Protein AF-A0AA39JTS0-F1 (afdb_monomer_lite)

Organism: Armillaria tabescens (NCBI:txid1929756)

pLDDT: mean 85.19, std 11.0, range [50.78, 95.5]

Secondary structure (DSSP, 8-state):
--S-HHHHHHHHHHHHH-SSSS-------GGGHHHHHHHHHHHHSGGG----------TT----GGG-

Radius of gyration: 13.55 Å; chains: 1; bounding box: 28×30×39 Å

InterPro domains:
  IPR022099 Domain of unknown function DUF3638 [PF12340] (1-66)

Foldseek 3Di:
DDPCPCLPPVLVVLLVPPPPPDDDDDDDDPVCLVVSQVSNCVRCPDPVPDDDDDDDDDPPDDPDPVPD

Sequence (68 aa):
MGEGKSSVIIPMAAAALAQGKALVRVVVLKPLTNQMFQLLVERLSGLLNRRIFYMPFSRQLDIGPERI

Structure (mmCIF, N/CA/C/O backbone):
data_AF-A0AA39JTS0-F1
#
_entry.id   AF-A0AA39JTS0-F1
#
loop_
_atom_site.group_PDB
_atom_site.id
_atom_site.type_symbol
_atom_site.label_atom_id
_atom_site.label_alt_id
_atom_site.label_comp_id
_atom_site.label_asym_id
_atom_site.label_entity_id
_atom_site.label_seq_id
_atom_site.pdbx_PDB_ins_code
_atom_site.Cartn_x
_atom_site.Cartn_y
_atom_site.Cartn_z
_atom_site.occupancy
_atom_site.B_iso_or_equiv
_atom_site.auth_seq_id
_atom_site.auth_comp_id
_atom_site.auth_asym_id
_atom_site.auth_atom_id
_atom_site.pdbx_PDB_model_num
ATOM 1 N N . MET A 1 1 ? 0.193 2.612 -23.172 1.00 50.78 1 MET A N 1
ATOM 2 C CA . MET A 1 1 ? -0.523 1.850 -22.124 1.00 50.78 1 MET A CA 1
ATOM 3 C C . MET A 1 1 ? -0.625 2.760 -20.902 1.00 50.78 1 MET A C 1
ATOM 5 O O . MET A 1 1 ? 0.408 3.080 -20.338 1.00 50.78 1 MET A O 1
ATOM 9 N N . GLY A 1 2 ? -1.806 3.304 -20.585 1.00 65.31 2 GLY A N 1
ATOM 10 C CA . GLY A 1 2 ? -1.906 4.428 -19.634 1.00 65.31 2 GLY A CA 1
ATOM 11 C C . GLY A 1 2 ? -3.325 4.890 -19.302 1.00 65.31 2 GLY A C 1
ATOM 12 O O . GLY A 1 2 ? -3.504 5.981 -18.787 1.00 65.31 2 GLY A O 1
ATOM 13 N N . GLU A 1 3 ? -4.339 4.069 -19.570 1.00 78.81 3 GLU A N 1
ATOM 14 C CA . GLU A 1 3 ? -5.748 4.456 -19.381 1.00 78.81 3 GLU A CA 1
ATOM 15 C C . GLU A 1 3 ? -6.190 4.514 -17.908 1.00 78.81 3 GLU A C 1
ATOM 17 O O . GLU A 1 3 ? -7.363 4.707 -17.620 1.00 78.81 3 GLU A O 1
ATOM 22 N N . GLY A 1 4 ? -5.280 4.292 -16.955 1.00 83.44 4 GLY A N 1
ATOM 23 C CA . GLY A 1 4 ? -5.620 4.378 -15.533 1.00 83.44 4 GLY A CA 1
ATOM 24 C C . GLY A 1 4 ? -6.435 3.198 -14.989 1.00 83.44 4 GLY A C 1
ATOM 25 O O . GLY A 1 4 ? -7.083 3.316 -13.956 1.00 83.44 4 GLY A O 1
ATOM 26 N N . LYS A 1 5 ? -6.393 2.014 -15.616 1.00 91.31 5 LYS A N 1
ATOM 27 C CA . LYS A 1 5 ? -7.117 0.830 -15.099 1.00 91.31 5 LYS A CA 1
ATOM 28 C C . LYS A 1 5 ? -6.748 0.522 -13.643 1.00 91.31 5 LYS A C 1
ATOM 30 O O . LYS A 1 5 ? -7.622 0.365 -12.792 1.00 91.31 5 LYS A O 1
ATOM 35 N N . SER A 1 6 ? -5.450 0.514 -13.338 1.00 92.19 6 SER A N 1
ATOM 36 C CA . SER A 1 6 ? -4.955 0.263 -11.982 1.00 92.19 6 SER A CA 1
ATOM 37 C C . SER A 1 6 ? -5.278 1.394 -11.003 1.00 92.19 6 SER A C 1
ATOM 39 O O . SER A 1 6 ? -5.425 1.116 -9.817 1.00 92.19 6 SER A O 1
ATOM 41 N N . SER A 1 7 ? -5.430 2.641 -11.468 1.00 91.62 7 SER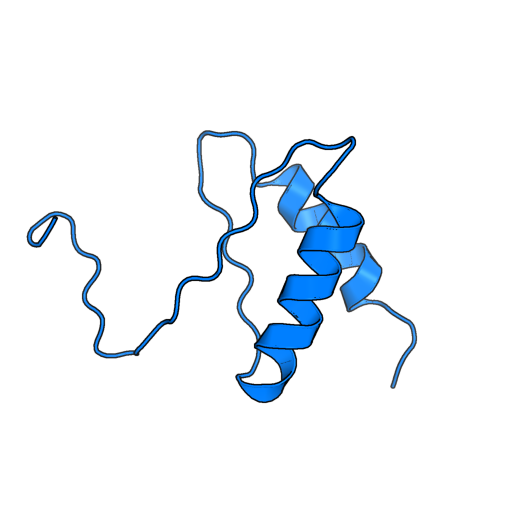 A N 1
ATOM 42 C CA . SER A 1 7 ? -5.780 3.772 -10.596 1.00 91.62 7 SER A CA 1
ATOM 43 C C . SER A 1 7 ? -7.242 3.778 -10.162 1.00 91.62 7 SER A C 1
ATOM 45 O O . SER A 1 7 ? -7.574 4.456 -9.195 1.00 91.62 7 SER A O 1
ATOM 47 N N . VAL A 1 8 ? -8.098 2.992 -10.822 1.00 93.19 8 VAL A N 1
ATOM 48 C CA . VAL A 1 8 ? -9.518 2.855 -10.472 1.00 93.19 8 VAL A CA 1
ATOM 49 C C . VAL A 1 8 ? -9.802 1.509 -9.810 1.00 93.19 8 VAL A C 1
ATOM 51 O O . VAL A 1 8 ? -10.326 1.456 -8.698 1.00 93.19 8 VAL A O 1
ATOM 54 N N . ILE A 1 9 ? -9.417 0.408 -10.461 1.00 95.19 9 ILE A N 1
ATOM 55 C CA . ILE A 1 9 ? -9.823 -0.940 -10.043 1.00 95.19 9 ILE A CA 1
ATOM 56 C C . ILE A 1 9 ? -9.166 -1.334 -8.718 1.00 95.19 9 ILE A C 1
ATOM 58 O O . ILE A 1 9 ? -9.829 -1.898 -7.850 1.00 95.19 9 ILE A O 1
ATOM 62 N N . ILE A 1 10 ? -7.875 -1.031 -8.535 1.00 95.50 10 ILE A N 1
ATOM 63 C CA . ILE A 1 10 ? -7.148 -1.468 -7.337 1.00 95.50 10 ILE A CA 1
ATOM 64 C C . ILE A 1 10 ? -7.669 -0.773 -6.070 1.00 95.50 10 ILE A C 1
ATOM 66 O O . ILE A 1 10 ? -7.985 -1.492 -5.120 1.00 95.50 10 ILE A O 1
ATOM 70 N N . PRO A 1 11 ? -7.837 0.567 -6.021 1.00 94.19 11 PRO A N 1
ATOM 71 C CA . PRO A 1 11 ? -8.442 1.216 -4.860 1.00 94.19 11 PRO A CA 1
ATOM 72 C C . PRO A 1 11 ? -9.863 0.720 -4.565 1.00 94.19 11 PRO A C 1
ATOM 74 O O . PRO A 1 11 ? -10.180 0.463 -3.405 1.00 94.19 11 PRO A O 1
ATOM 77 N N . MET A 1 12 ? -10.698 0.519 -5.595 1.00 94.31 12 MET A N 1
ATOM 78 C CA . MET A 1 12 ? -12.060 -0.008 -5.429 1.00 94.31 12 MET A CA 1
ATOM 79 C C . MET A 1 12 ? -12.063 -1.406 -4.804 1.00 94.31 12 MET A C 1
ATOM 81 O O . MET A 1 12 ? -12.745 -1.634 -3.804 1.00 94.31 12 MET A O 1
ATOM 85 N N . ALA A 1 13 ? -11.267 -2.329 -5.347 1.00 94.62 13 ALA A N 1
ATOM 86 C CA . ALA A 1 13 ? -11.165 -3.687 -4.824 1.00 94.62 13 ALA A CA 1
ATOM 87 C C . ALA A 1 13 ? -10.597 -3.703 -3.396 1.00 94.62 13 ALA A C 1
ATOM 89 O O . ALA A 1 13 ? -11.140 -4.376 -2.521 1.00 94.62 13 ALA A O 1
ATOM 90 N N . ALA A 1 14 ? -9.543 -2.926 -3.128 1.00 94.12 14 ALA A N 1
ATOM 91 C CA . ALA A 1 14 ? -8.942 -2.840 -1.800 1.00 94.12 14 ALA A CA 1
ATOM 92 C C . ALA A 1 14 ? -9.924 -2.287 -0.757 1.00 94.12 14 ALA A C 1
ATOM 94 O O . ALA A 1 14 ? -10.033 -2.843 0.335 1.00 94.12 14 ALA A O 1
ATOM 95 N N . ALA A 1 15 ? -10.681 -1.239 -1.096 1.00 92.19 15 ALA A N 1
ATOM 96 C CA . ALA A 1 15 ? -11.695 -0.672 -0.213 1.00 92.19 15 ALA A CA 1
ATOM 97 C C . ALA A 1 15 ? -12.842 -1.656 0.063 1.00 92.19 15 ALA A C 1
ATOM 99 O O . ALA A 1 15 ? -13.281 -1.776 1.208 1.00 92.19 15 ALA A O 1
ATOM 100 N N . ALA A 1 16 ? -13.299 -2.378 -0.963 1.00 92.44 16 ALA A N 1
ATOM 101 C CA . ALA A 1 16 ? -14.370 -3.360 -0.836 1.00 92.44 16 ALA A CA 1
ATOM 102 C C . ALA A 1 16 ? -13.962 -4.566 0.023 1.00 92.44 16 ALA A C 1
ATOM 104 O O . ALA A 1 16 ? -14.778 -5.065 0.793 1.00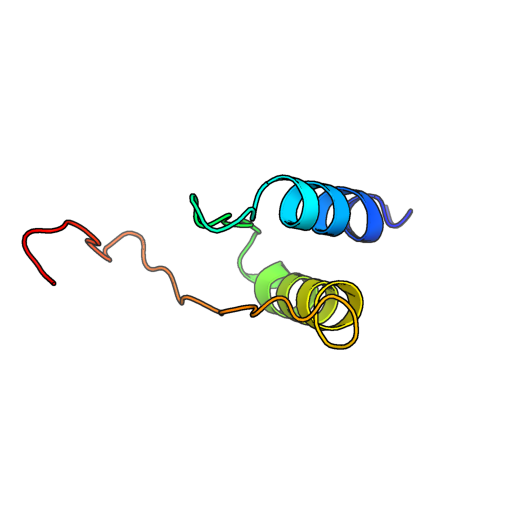 92.44 16 ALA A O 1
ATOM 105 N N . LEU A 1 17 ? -12.709 -5.019 -0.075 1.00 92.25 17 LEU A N 1
ATOM 106 C CA . LEU A 1 17 ? -12.230 -6.224 0.610 1.00 92.25 17 LEU A CA 1
ATOM 107 C C . LEU A 1 17 ? -11.691 -5.956 2.028 1.00 92.25 17 LEU A C 1
ATOM 109 O O . LEU A 1 17 ? -11.777 -6.829 2.891 1.00 92.25 17 LEU A O 1
ATOM 113 N N . ALA A 1 18 ? -11.157 -4.764 2.312 1.00 90.31 18 ALA A N 1
ATOM 114 C CA . ALA A 1 18 ? -10.527 -4.441 3.597 1.00 90.31 18 ALA A CA 1
ATOM 115 C C . ALA A 1 18 ? -11.550 -4.092 4.700 1.00 90.31 18 ALA A C 1
ATOM 117 O O . ALA A 1 18 ? -11.533 -2.998 5.260 1.00 90.31 18 ALA A O 1
ATOM 118 N N . GLN A 1 19 ? -12.467 -5.002 5.032 1.00 86.00 19 GLN A N 1
ATOM 119 C CA . GLN A 1 19 ? -13.557 -4.776 6.001 1.00 86.00 19 GLN A CA 1
ATOM 120 C C . GLN A 1 19 ? -13.198 -5.182 7.448 1.00 86.00 19 GLN A C 1
ATOM 122 O O . GLN A 1 19 ? -14.021 -5.718 8.184 1.00 86.00 19 GLN A O 1
ATOM 127 N N . GLY A 1 20 ? -11.944 -4.987 7.864 1.00 80.75 20 GLY A N 1
ATOM 128 C CA . GLY A 1 20 ? -11.492 -5.191 9.252 1.00 80.75 20 GLY A CA 1
ATOM 129 C C . GLY A 1 20 ? -11.260 -6.644 9.691 1.00 80.75 20 GLY A C 1
ATOM 130 O O . GLY A 1 20 ? -10.485 -6.867 10.613 1.00 80.75 20 GLY A O 1
ATOM 131 N N . LYS A 1 21 ? -11.854 -7.637 9.015 1.00 84.62 21 LYS A N 1
ATOM 132 C CA . LYS A 1 21 ? -11.624 -9.074 9.287 1.00 84.62 21 LYS A CA 1
ATOM 133 C C . LYS A 1 21 ? -10.453 -9.681 8.510 1.00 84.62 21 LYS A C 1
ATOM 135 O O . LYS A 1 21 ? -9.993 -10.765 8.846 1.00 84.62 21 LYS A O 1
ATOM 140 N N . ALA A 1 22 ? -9.990 -9.002 7.464 1.00 79.81 22 ALA A N 1
ATOM 141 C CA . ALA A 1 22 ? -8.902 -9.461 6.613 1.00 79.81 22 ALA A CA 1
ATOM 142 C C . ALA A 1 22 ? -8.007 -8.288 6.208 1.00 79.81 22 ALA A C 1
ATOM 144 O O . ALA A 1 22 ? -8.489 -7.197 5.887 1.00 79.81 22 ALA A O 1
ATOM 145 N N . LEU A 1 23 ? -6.697 -8.532 6.202 1.00 85.19 23 LEU A N 1
ATOM 146 C CA . LEU A 1 23 ? -5.715 -7.618 5.632 1.00 85.19 23 LEU A CA 1
ATOM 147 C C . LEU A 1 23 ? -5.628 -7.858 4.124 1.00 85.19 23 LEU A C 1
ATOM 149 O O . LEU A 1 23 ? -5.293 -8.954 3.673 1.00 85.19 23 LEU A O 1
ATOM 153 N N . VAL A 1 24 ? -5.908 -6.818 3.342 1.00 91.19 24 VAL A N 1
ATOM 154 C CA . VAL A 1 24 ? -5.765 -6.865 1.885 1.00 91.19 24 VAL A CA 1
ATOM 155 C C . VAL A 1 24 ? -4.340 -6.486 1.508 1.00 91.19 24 VAL A C 1
ATOM 157 O O . VAL A 1 24 ? -3.806 -5.488 1.987 1.00 91.19 24 VAL A O 1
ATOM 160 N N . ARG A 1 25 ? -3.731 -7.277 0.622 1.00 91.25 25 ARG A N 1
ATOM 161 C CA . ARG A 1 25 ? -2.379 -7.045 0.106 1.00 91.25 25 ARG A CA 1
ATOM 162 C C . ARG A 1 25 ? -2.445 -6.735 -1.381 1.00 91.25 25 ARG A C 1
ATOM 164 O O . ARG A 1 25 ? -2.991 -7.519 -2.150 1.00 91.25 25 ARG A O 1
ATOM 171 N N . VAL A 1 26 ? -1.852 -5.614 -1.779 1.00 91.88 26 VAL A N 1
ATOM 172 C CA . VAL A 1 26 ? -1.670 -5.248 -3.187 1.00 91.88 26 VAL A CA 1
ATOM 173 C C . VAL A 1 26 ? -0.233 -5.576 -3.573 1.00 91.88 26 VAL A C 1
ATOM 175 O O . VAL A 1 26 ? 0.704 -4.983 -3.043 1.00 91.88 26 VAL A O 1
ATOM 178 N N . VAL A 1 27 ? -0.057 -6.543 -4.474 1.00 89.88 27 VAL A N 1
ATOM 179 C CA . VAL A 1 27 ? 1.263 -6.989 -4.937 1.00 89.88 27 VAL A CA 1
ATOM 180 C C . VAL A 1 27 ? 1.543 -6.378 -6.302 1.00 89.88 27 VAL A C 1
ATOM 182 O O . VAL A 1 27 ? 0.757 -6.529 -7.235 1.00 89.88 27 VAL A O 1
ATOM 185 N N . VAL A 1 28 ? 2.674 -5.688 -6.415 1.00 89.94 28 VAL A N 1
ATOM 186 C CA . VAL A 1 28 ? 3.144 -5.060 -7.652 1.00 89.94 28 VAL A CA 1
ATOM 187 C C . VAL A 1 28 ? 4.616 -5.382 -7.882 1.00 89.94 28 VAL A C 1
ATOM 189 O O . VAL A 1 28 ? 5.317 -5.849 -6.984 1.00 89.94 28 VAL A O 1
ATOM 192 N N . LEU A 1 29 ? 5.098 -5.124 -9.096 1.00 89.62 29 LEU A N 1
ATOM 193 C CA . LEU A 1 29 ? 6.524 -5.215 -9.402 1.00 89.62 29 LEU A CA 1
ATOM 194 C C . LEU A 1 29 ? 7.311 -4.187 -8.578 1.00 89.62 29 LEU A C 1
ATOM 196 O O . LEU A 1 29 ? 6.836 -3.071 -8.375 1.00 89.62 29 LEU A O 1
ATOM 200 N N . LYS A 1 30 ? 8.545 -4.528 -8.183 1.00 87.12 30 LYS A N 1
ATOM 201 C CA . LYS A 1 30 ? 9.425 -3.663 -7.371 1.00 87.12 30 LYS A CA 1
ATOM 202 C C . LYS A 1 30 ? 9.509 -2.201 -7.859 1.00 87.12 30 LYS A C 1
ATOM 204 O O . LYS A 1 30 ? 9.454 -1.316 -7.009 1.00 87.12 30 LYS A O 1
ATOM 209 N N . PRO A 1 31 ? 9.601 -1.904 -9.172 1.00 90.88 31 PRO A N 1
ATOM 210 C CA . PRO A 1 31 ? 9.631 -0.517 -9.649 1.00 90.88 31 PRO A CA 1
ATOM 211 C C . PRO A 1 31 ? 8.316 0.252 -9.438 1.00 90.88 31 PRO A C 1
ATOM 213 O O . PRO A 1 31 ? 8.329 1.474 -9.352 1.00 90.88 31 PRO A O 1
ATOM 216 N N . LEU A 1 32 ? 7.180 -0.446 -9.344 1.00 91.69 32 LEU A N 1
ATOM 217 C CA . LEU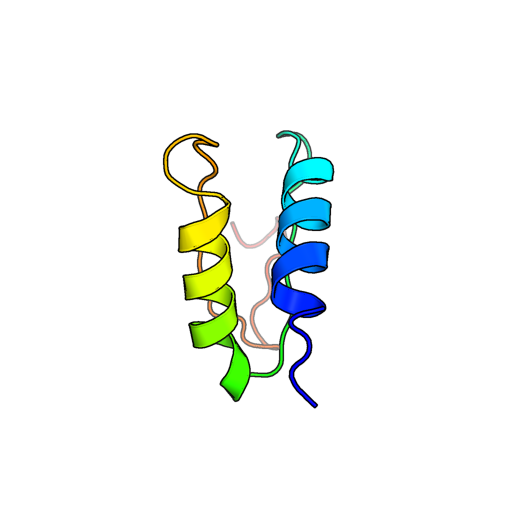 A 1 32 ? 5.840 0.144 -9.230 1.00 91.69 32 LEU A CA 1
ATOM 218 C C . LEU A 1 32 ? 5.395 0.358 -7.779 1.00 91.69 32 L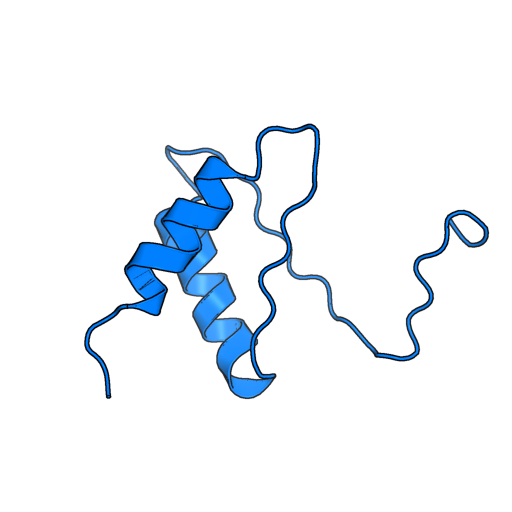EU A C 1
ATOM 220 O O . LEU A 1 32 ? 4.353 0.965 -7.541 1.00 91.69 32 LEU A O 1
ATOM 224 N N . THR A 1 33 ? 6.165 -0.131 -6.806 1.00 90.81 33 THR A N 1
ATOM 225 C CA . THR A 1 33 ? 5.821 -0.093 -5.380 1.00 90.81 33 THR A CA 1
ATOM 226 C C . THR A 1 33 ? 5.503 1.317 -4.895 1.00 90.81 33 THR A C 1
ATOM 228 O O . THR A 1 33 ? 4.437 1.541 -4.325 1.00 90.81 33 THR A O 1
ATOM 231 N N . ASN A 1 34 ? 6.387 2.281 -5.166 1.00 92.31 34 ASN A N 1
ATOM 232 C CA . ASN A 1 34 ? 6.208 3.658 -4.701 1.00 92.31 34 ASN A CA 1
ATOM 233 C C . ASN A 1 34 ? 4.993 4.322 -5.357 1.00 92.31 34 ASN A C 1
ATOM 235 O O . ASN A 1 34 ? 4.208 4.977 -4.675 1.00 92.31 34 ASN A O 1
ATOM 239 N N . GLN A 1 35 ? 4.804 4.098 -6.661 1.00 93.88 35 GLN A N 1
ATOM 240 C CA . GLN A 1 35 ? 3.665 4.632 -7.404 1.00 93.88 35 GLN A CA 1
ATOM 241 C C . GLN A 1 35 ? 2.338 4.083 -6.863 1.00 93.88 35 GLN A C 1
ATOM 243 O O . GLN A 1 35 ? 1.400 4.841 -6.632 1.00 93.88 35 GLN A O 1
ATOM 248 N N . MET A 1 36 ? 2.259 2.771 -6.626 1.00 94.38 36 MET A N 1
ATOM 249 C CA . MET A 1 36 ? 1.060 2.140 -6.075 1.00 94.38 36 MET A CA 1
ATOM 250 C C . MET A 1 36 ? 0.786 2.595 -4.640 1.00 94.38 36 MET A C 1
ATOM 252 O O . MET A 1 36 ? -0.361 2.849 -4.286 1.00 94.38 36 MET A O 1
ATOM 256 N N . PHE A 1 37 ? 1.828 2.735 -3.818 1.00 94.00 37 PHE A N 1
ATOM 257 C CA . PHE A 1 37 ? 1.683 3.233 -2.455 1.00 94.00 37 PHE A CA 1
ATOM 258 C C . PHE A 1 37 ? 1.105 4.652 -2.435 1.00 94.00 37 PHE A C 1
ATOM 260 O O . PHE A 1 37 ? 0.104 4.885 -1.762 1.00 94.00 37 PHE A O 1
ATOM 267 N N . GLN A 1 38 ? 1.676 5.575 -3.217 1.00 94.44 38 GLN A N 1
ATOM 268 C CA . GLN A 1 38 ? 1.175 6.949 -3.315 1.00 94.44 38 GLN A CA 1
ATOM 269 C C . GLN A 1 38 ? -0.272 6.994 -3.808 1.00 94.44 38 GLN A C 1
ATOM 271 O O . GLN A 1 38 ? -1.090 7.679 -3.204 1.00 94.44 38 GLN A O 1
ATOM 276 N N . LEU A 1 39 ? -0.612 6.202 -4.829 1.00 94.88 39 LEU A N 1
ATOM 277 C CA . LEU A 1 39 ? -1.979 6.087 -5.335 1.00 94.88 39 LEU A CA 1
ATOM 278 C C . LEU A 1 39 ? -2.961 5.604 -4.253 1.00 94.88 39 LEU A C 1
ATOM 280 O O . LEU A 1 39 ? -4.047 6.160 -4.109 1.00 94.88 39 LEU A O 1
ATOM 284 N N . LEU A 1 40 ? -2.608 4.568 -3.488 1.00 95.06 40 LEU A N 1
ATOM 285 C CA . LEU A 1 40 ? -3.475 4.053 -2.424 1.00 95.06 40 LEU A CA 1
ATOM 286 C C . LEU A 1 40 ? -3.631 5.058 -1.283 1.00 95.06 40 LEU A C 1
ATOM 288 O O . LEU A 1 40 ? -4.734 5.206 -0.762 1.00 95.06 40 LEU A O 1
ATOM 292 N N . VAL A 1 41 ? -2.562 5.768 -0.917 1.00 94.75 41 VAL A N 1
ATOM 293 C CA . VAL A 1 41 ? -2.633 6.860 0.060 1.00 94.75 41 VAL A CA 1
ATOM 294 C C . VAL A 1 41 ? -3.553 7.962 -0.463 1.00 94.75 41 VAL A C 1
ATOM 296 O O . VAL A 1 41 ? -4.515 8.302 0.214 1.00 94.75 41 VAL A O 1
ATOM 299 N N . GLU A 1 42 ? -3.348 8.459 -1.679 1.00 94.12 42 GLU A N 1
ATOM 300 C CA . GLU A 1 42 ? -4.171 9.521 -2.274 1.00 94.12 42 GLU A CA 1
ATOM 301 C C . GLU A 1 42 ? -5.663 9.153 -2.321 1.00 94.12 42 GLU A C 1
ATOM 303 O O . GLU A 1 42 ? -6.517 9.991 -2.041 1.00 94.12 42 GLU A O 1
ATOM 308 N N . ARG A 1 43 ? -5.995 7.900 -2.659 1.00 93.69 43 ARG A N 1
ATOM 309 C CA . ARG A 1 43 ? -7.386 7.481 -2.900 1.00 93.69 43 ARG A CA 1
ATOM 310 C C . ARG A 1 43 ? -8.110 6.927 -1.682 1.00 93.69 43 ARG A C 1
ATOM 312 O O . ARG A 1 43 ? -9.331 7.028 -1.634 1.00 93.69 43 ARG A O 1
ATOM 319 N N . LEU A 1 44 ? -7.402 6.299 -0.744 1.00 93.81 44 LEU A N 1
ATOM 320 C CA . LEU A 1 44 ? -8.016 5.576 0.377 1.00 93.81 44 LEU A CA 1
ATOM 321 C C . LEU A 1 44 ? -7.717 6.188 1.749 1.00 93.81 44 LEU A C 1
ATOM 323 O O . LEU A 1 44 ? -8.378 5.822 2.725 1.00 93.81 44 LEU A O 1
ATOM 327 N N . SER A 1 45 ? -6.751 7.101 1.849 1.00 89.44 45 SER A N 1
ATOM 328 C CA . SER A 1 45 ? -6.551 7.875 3.077 1.00 89.44 45 SER A CA 1
ATOM 329 C C . SER A 1 45 ? -7.519 9.070 3.150 1.00 89.44 45 SER A C 1
ATOM 331 O O . SER A 1 45 ? -8.408 9.227 2.310 1.00 89.44 45 SER A O 1
ATOM 333 N N . GLY A 1 46 ? -7.409 9.893 4.196 1.00 88.69 46 GLY A N 1
ATOM 334 C CA . GLY A 1 46 ? -8.274 11.060 4.387 1.00 88.69 46 GLY A CA 1
ATOM 335 C C . GLY A 1 46 ? -9.714 10.666 4.719 1.00 88.69 46 GLY A C 1
ATOM 336 O O . GLY A 1 46 ? -9.952 10.017 5.735 1.00 88.69 46 GLY A O 1
ATOM 337 N N . LEU A 1 47 ? -10.672 11.039 3.862 1.00 89.00 47 LEU A N 1
ATOM 338 C CA . LEU A 1 47 ? -12.113 10.846 4.097 1.00 89.00 47 LEU A CA 1
ATOM 339 C C . LEU A 1 47 ? -12.511 9.382 4.305 1.00 89.00 47 LEU A C 1
ATOM 341 O O . LEU A 1 47 ? -13.373 9.090 5.128 1.00 89.00 47 LEU A O 1
ATOM 345 N N . LEU A 1 48 ? -11.878 8.456 3.580 1.00 88.62 48 LEU A N 1
ATOM 346 C CA . LEU A 1 48 ? -12.144 7.024 3.748 1.00 88.62 48 LEU A CA 1
ATOM 347 C C . LEU A 1 48 ? -11.461 6.442 4.997 1.00 88.62 48 LEU A C 1
ATOM 349 O O . LEU A 1 48 ? -11.763 5.313 5.380 1.00 88.62 48 LEU A O 1
ATOM 353 N N . ASN A 1 49 ? -10.549 7.198 5.619 1.00 90.06 49 ASN A N 1
ATOM 354 C CA . ASN A 1 49 ? -9.830 6.869 6.848 1.00 90.06 49 ASN A CA 1
ATOM 355 C C . ASN A 1 49 ? -9.235 5.447 6.866 1.00 90.06 49 ASN A C 1
ATOM 357 O O . ASN A 1 49 ? -9.229 4.759 7.891 1.00 90.06 49 ASN A O 1
ATOM 361 N N . ARG A 1 50 ? -8.744 4.966 5.716 1.00 89.94 50 ARG A N 1
ATOM 362 C CA . ARG A 1 50 ? -8.093 3.656 5.631 1.00 89.94 50 ARG A CA 1
ATOM 363 C C . ARG A 1 50 ? -6.594 3.817 5.802 1.00 89.94 50 ARG A C 1
ATOM 365 O O . ARG A 1 50 ? -5.942 4.579 5.093 1.00 89.94 50 ARG A O 1
ATOM 372 N N . ARG A 1 51 ? -6.041 3.059 6.748 1.00 90.31 51 ARG A N 1
ATOM 373 C CA . ARG A 1 51 ? -4.599 3.024 7.000 1.00 90.31 51 ARG A CA 1
ATOM 374 C C . ARG A 1 51 ? -3.912 2.184 5.931 1.00 90.31 51 ARG A C 1
ATOM 376 O O . ARG A 1 51 ? -4.275 1.026 5.731 1.00 90.31 51 ARG A O 1
ATOM 383 N N . ILE A 1 52 ? -2.917 2.771 5.278 1.00 92.06 52 ILE A N 1
ATOM 384 C CA . ILE A 1 52 ? -2.084 2.107 4.276 1.00 92.06 52 ILE A CA 1
ATOM 385 C C . ILE A 1 52 ? -0.702 1.896 4.884 1.00 92.06 52 ILE A C 1
ATOM 387 O O . ILE A 1 52 ? -0.088 2.839 5.377 1.00 92.06 52 ILE A O 1
ATOM 391 N N . PHE A 1 53 ? -0.216 0.659 4.843 1.00 87.75 53 PHE A N 1
ATOM 392 C CA . PHE A 1 53 ? 1.103 0.295 5.349 1.00 87.75 53 PHE A CA 1
ATOM 393 C C . PHE A 1 53 ? 1.973 -0.213 4.207 1.00 87.75 53 PHE A C 1
ATOM 395 O O . PHE A 1 53 ? 1.517 -0.978 3.356 1.00 87.75 53 PHE A O 1
ATOM 402 N N . TYR A 1 54 ? 3.239 0.197 4.210 1.00 84.81 54 TYR A N 1
ATOM 403 C CA . TYR A 1 54 ? 4.262 -0.397 3.366 1.00 84.81 54 TYR A CA 1
ATOM 404 C C . TYR A 1 54 ? 4.993 -1.475 4.165 1.00 84.81 54 TYR A C 1
ATOM 406 O O . TYR A 1 54 ? 5.696 -1.167 5.125 1.00 84.81 54 TYR A O 1
ATOM 414 N N . MET A 1 55 ? 4.817 -2.738 3.776 1.00 78.19 55 MET A N 1
ATOM 415 C CA . MET A 1 55 ? 5.580 -3.847 4.341 1.00 78.19 55 MET A CA 1
ATOM 416 C C . MET A 1 55 ? 6.687 -4.231 3.353 1.00 78.19 55 MET A C 1
ATOM 418 O O . MET A 1 55 ? 6.376 -4.796 2.299 1.00 78.19 55 MET A O 1
ATOM 422 N N . PRO A 1 56 ? 7.966 -3.935 3.646 1.00 69.50 56 PRO A N 1
ATOM 423 C CA . PRO A 1 56 ? 9.061 -4.413 2.819 1.00 69.50 56 PRO A CA 1
ATOM 424 C C . PRO A 1 56 ? 9.102 -5.942 2.905 1.00 69.50 56 PRO A C 1
ATOM 426 O O . PRO A 1 56 ? 9.426 -6.525 3.935 1.00 69.50 56 PRO A O 1
ATOM 429 N N . PHE A 1 57 ? 8.729 -6.600 1.813 1.00 68.31 57 PHE A N 1
ATOM 430 C CA . PHE A 1 57 ? 8.728 -8.053 1.709 1.00 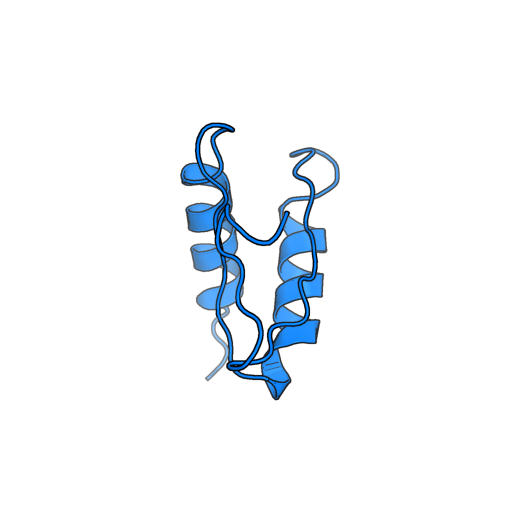68.31 57 PHE A CA 1
ATOM 431 C C . PHE A 1 57 ? 10.059 -8.536 1.123 1.00 68.31 57 PHE A C 1
ATOM 433 O O . PHE A 1 57 ? 10.447 -8.150 0.019 1.00 68.31 57 PHE A O 1
ATOM 440 N N . SER A 1 58 ? 10.735 -9.422 1.852 1.00 70.31 58 SER A N 1
ATOM 441 C CA . SER A 1 58 ? 11.729 -10.338 1.293 1.00 70.31 58 SER A CA 1
ATOM 442 C C . SER A 1 58 ? 11.084 -11.714 1.167 1.00 70.31 58 SER A C 1
ATOM 444 O O . SER A 1 58 ? 10.337 -12.119 2.050 1.00 70.31 58 SER A O 1
ATOM 446 N N . ARG A 1 59 ? 11.408 -12.475 0.115 1.00 67.75 59 ARG A N 1
ATOM 447 C CA . ARG A 1 59 ? 10.974 -13.884 -0.002 1.00 67.75 59 ARG A CA 1
ATOM 448 C C . ARG A 1 59 ? 11.485 -14.765 1.142 1.00 67.75 59 ARG A C 1
ATOM 450 O O . ARG A 1 59 ? 10.929 -15.826 1.372 1.00 67.75 59 ARG A O 1
ATOM 457 N N . GLN A 1 60 ? 12.539 -14.329 1.828 1.00 75.00 60 GLN A N 1
ATOM 458 C CA . GLN A 1 60 ? 13.093 -14.998 3.007 1.00 75.00 60 GLN A CA 1
ATOM 459 C C . GLN A 1 60 ? 12.391 -14.584 4.309 1.00 75.00 60 GLN A C 1
ATOM 461 O O . GLN A 1 60 ? 12.723 -15.105 5.369 1.00 75.00 60 GLN A O 1
ATOM 466 N N . LEU A 1 61 ? 11.461 -13.624 4.249 1.00 72.88 61 LEU A N 1
ATOM 467 C CA . LEU A 1 61 ? 10.722 -13.168 5.415 1.00 72.88 61 LEU A CA 1
ATOM 468 C C . LEU A 1 61 ? 9.654 -14.212 5.758 1.00 72.88 61 LEU A C 1
ATOM 470 O O . LEU A 1 61 ? 8.657 -14.351 5.050 1.00 72.88 61 LEU A O 1
ATOM 474 N N . ASP A 1 62 ? 9.892 -14.945 6.838 1.00 71.31 62 ASP A N 1
ATOM 475 C CA . ASP A 1 62 ? 8.956 -15.919 7.387 1.00 71.31 62 ASP A CA 1
ATOM 476 C C . ASP A 1 62 ? 8.018 -15.221 8.379 1.00 71.31 62 ASP A C 1
ATOM 478 O O . ASP A 1 62 ? 8.448 -14.791 9.449 1.00 71.31 62 ASP A O 1
ATOM 482 N N . ILE A 1 63 ? 6.754 -15.051 7.987 1.00 70.00 63 ILE A N 1
ATOM 483 C CA . ILE A 1 63 ? 5.719 -14.343 8.759 1.00 70.00 63 ILE A CA 1
ATOM 484 C C . ILE A 1 63 ? 4.729 -15.368 9.338 1.00 70.00 63 ILE A C 1
ATOM 486 O O . ILE A 1 63 ? 3.511 -15.234 9.203 1.00 70.00 63 ILE A O 1
ATOM 490 N N . GLY A 1 64 ? 5.259 -16.450 9.907 1.00 75.88 64 GLY 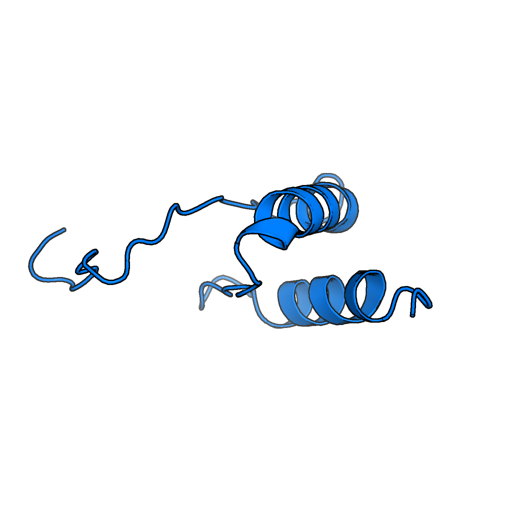A N 1
ATOM 491 C CA . GLY A 1 64 ? 4.481 -17.461 10.611 1.00 75.88 64 GLY A CA 1
ATOM 492 C C . GLY A 1 64 ? 4.163 -17.052 12.057 1.00 75.88 64 GLY A C 1
ATOM 493 O O . GLY A 1 64 ? 4.944 -16.325 12.673 1.00 75.88 64 GLY A O 1
ATOM 494 N N . PRO A 1 65 ? 3.049 -17.540 12.632 1.00 66.75 65 PRO A N 1
ATOM 495 C CA . PRO A 1 65 ? 2.684 -17.277 14.027 1.00 66.75 65 PRO A CA 1
ATOM 496 C C . PRO A 1 65 ? 3.722 -17.771 15.046 1.00 66.75 65 PRO A C 1
ATOM 498 O O . PRO A 1 65 ? 3.718 -17.301 16.172 1.00 66.75 65 PRO A O 1
ATOM 501 N N . GLU A 1 66 ? 4.634 -18.671 14.668 1.00 67.38 66 GLU A N 1
ATOM 502 C CA . GLU A 1 66 ? 5.683 -19.175 15.568 1.00 67.38 66 GLU A CA 1
ATOM 503 C C . GLU A 1 66 ? 6.859 -18.208 15.786 1.00 67.38 66 GLU A C 1
ATOM 505 O O . GLU A 1 66 ? 7.744 -18.483 16.593 1.00 67.38 66 GLU A O 1
ATOM 510 N N . ARG A 1 67 ? 6.905 -17.083 15.060 1.00 58.75 67 ARG A N 1
ATOM 511 C CA . ARG A 1 67 ? 8.002 -16.103 15.135 1.00 58.75 67 ARG A CA 1
ATOM 512 C C . ARG A 1 67 ? 7.572 -14.697 15.573 1.00 58.75 67 ARG A C 1
ATOM 514 O O . ARG A 1 67 ? 8.408 -13.795 15.526 1.00 58.75 67 ARG A O 1
ATOM 521 N N . ILE A 1 68 ? 6.311 -14.504 15.976 1.00 52.66 68 ILE A N 1
ATOM 522 C CA . ILE A 1 68 ? 5.776 -13.229 16.497 1.00 52.66 68 ILE A CA 1
ATOM 523 C C . ILE A 1 68 ? 5.538 -13.344 17.999 1.00 52.66 68 ILE A C 1
ATOM 525 O O . ILE A 1 68 ? 4.936 -14.358 18.411 1.00 52.66 68 ILE A O 1
#